Protein AF-A0A8E2KUT9-F1 (afdb_monomer)

Foldseek 3Di:
DAQVNHPPPDAPVSQLVVCVVVVHDSVRSLVVVVVVLVVLVCQQVVCVVVVNPPVRSVVVNVVDPNPRDRDD

Secondary structure (DSSP, 8-state):
--BTTBSSS--HHHHHHHHHHTT--HHHHHHHHHHHHHHHHTHHHHHHHTT--HHHHHHHHHHS-TT-----

Sequence (72 aa):
MSLNGKRDHFELSDLIQFGVFCDLKPKKAKGIIREMHLQIGKWSTFAEKAGVPEKTAQAIYRAMRRKIIIPV

Struc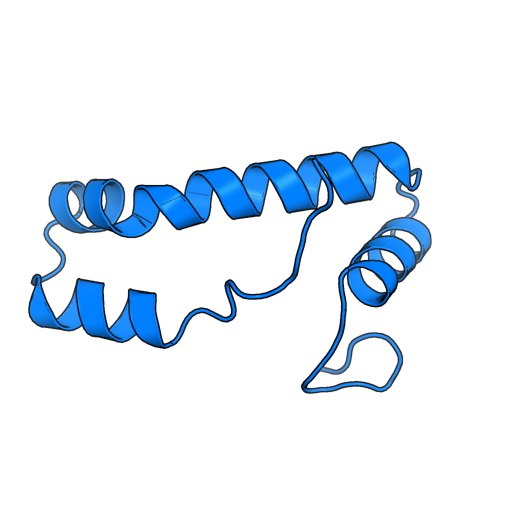ture (mmCIF, N/CA/C/O backbone):
data_AF-A0A8E2KUT9-F1
#
_entry.id   AF-A0A8E2KUT9-F1
#
loop_
_atom_site.group_PDB
_atom_site.id
_atom_site.type_symbol
_atom_site.label_atom_id
_atom_site.label_alt_id
_atom_site.label_comp_id
_atom_site.label_asym_id
_atom_site.label_entity_id
_atom_site.label_seq_id
_atom_site.pdbx_PDB_ins_code
_atom_site.Cartn_x
_atom_site.Cartn_y
_atom_site.Cartn_z
_atom_site.occupancy
_atom_site.B_iso_or_equiv
_atom_site.auth_seq_id
_atom_site.auth_comp_id
_atom_site.auth_asym_id
_atom_site.auth_atom_id
_atom_site.pdbx_PDB_model_num
ATOM 1 N N . MET A 1 1 ? -12.821 -4.103 -14.187 1.00 61.59 1 MET A N 1
ATOM 2 C CA . MET A 1 1 ? -11.491 -4.016 -14.828 1.00 61.59 1 MET A CA 1
ATOM 3 C C . MET A 1 1 ? -10.661 -5.219 -14.403 1.00 61.59 1 MET A C 1
ATOM 5 O O . MET A 1 1 ? -10.822 -5.653 -13.268 1.00 61.59 1 MET A O 1
ATOM 9 N N . SER A 1 2 ? -9.845 -5.776 -15.300 1.00 86.94 2 SER A N 1
ATOM 10 C CA . SER A 1 2 ? -8.942 -6.910 -15.035 1.00 86.94 2 SER A CA 1
ATOM 11 C C . SER A 1 2 ? -7.482 -6.467 -15.100 1.00 86.94 2 SER A C 1
ATOM 13 O O . SER A 1 2 ? -7.146 -5.611 -15.913 1.00 86.94 2 SER A O 1
ATOM 15 N N . LEU A 1 3 ? -6.622 -7.091 -14.302 1.00 88.75 3 LEU A N 1
ATOM 16 C CA . LEU A 1 3 ? -5.172 -6.930 -14.323 1.00 88.75 3 LEU A CA 1
ATOM 17 C C . LEU A 1 3 ? -4.568 -8.200 -14.926 1.00 88.75 3 LEU A C 1
ATOM 19 O O . LEU A 1 3 ? -4.759 -9.275 -14.364 1.00 88.75 3 LEU A O 1
ATOM 23 N N . ASN A 1 4 ? -3.913 -8.111 -16.085 1.00 87.50 4 ASN A N 1
ATOM 24 C CA . ASN A 1 4 ? -3.381 -9.284 -16.799 1.00 87.50 4 ASN A CA 1
ATOM 25 C C . ASN A 1 4 ? -4.420 -10.411 -16.990 1.00 87.50 4 ASN A C 1
ATOM 27 O O . ASN A 1 4 ? -4.152 -11.581 -16.728 1.00 87.50 4 ASN A O 1
ATOM 31 N N . GLY A 1 5 ? -5.653 -10.052 -17.367 1.00 89.69 5 GLY A N 1
ATOM 32 C CA . GLY A 1 5 ? -6.762 -11.005 -17.524 1.00 89.69 5 GLY A CA 1
ATOM 33 C C . GLY A 1 5 ? -7.363 -11.529 -16.211 1.00 89.69 5 GLY A C 1
ATOM 34 O O . GLY A 1 5 ? -8.369 -12.233 -16.242 1.00 89.69 5 GLY A O 1
ATOM 35 N N . LYS A 1 6 ? -6.817 -11.152 -15.048 1.00 91.31 6 LYS A N 1
ATOM 36 C CA . LY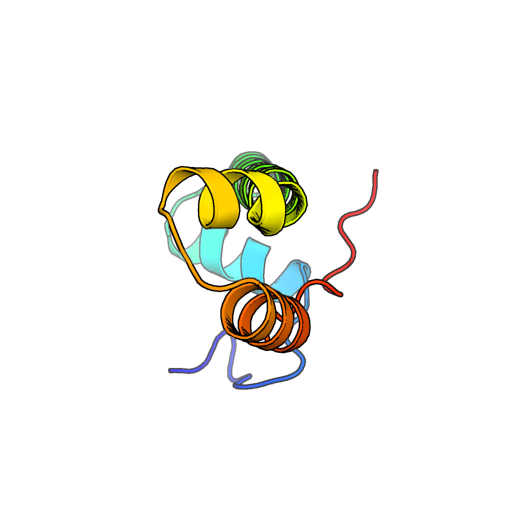S A 1 6 ? -7.303 -11.565 -13.726 1.00 91.31 6 LYS A CA 1
ATOM 37 C C . LYS A 1 6 ? -8.158 -10.475 -13.091 1.00 91.31 6 LYS A C 1
ATOM 39 O O . LYS A 1 6 ? -7.760 -9.314 -13.006 1.00 91.31 6 LYS A O 1
ATOM 44 N N . ARG A 1 7 ? -9.342 -10.841 -12.603 1.00 87.75 7 ARG A N 1
ATOM 45 C CA . ARG A 1 7 ? -10.163 -9.960 -11.751 1.00 87.75 7 ARG A CA 1
ATOM 46 C C . ARG A 1 7 ? -9.823 -10.132 -10.269 1.00 87.75 7 ARG A C 1
ATOM 48 O O . ARG A 1 7 ? -9.803 -9.171 -9.505 1.00 87.75 7 ARG A O 1
ATOM 55 N N . ASP A 1 8 ? -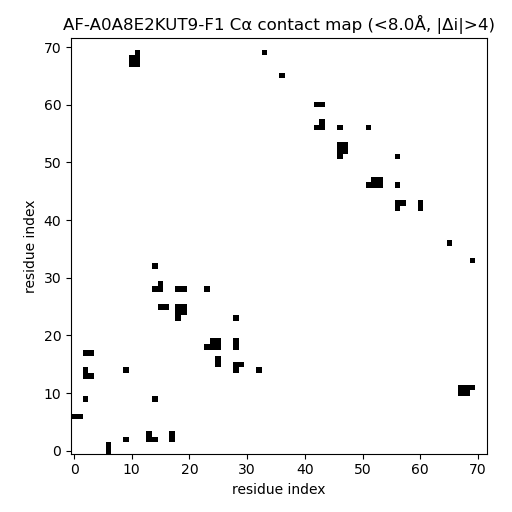9.539 -11.371 -9.889 1.00 86.75 8 ASP A N 1
ATOM 56 C CA . ASP A 1 8 ? -9.269 -11.818 -8.528 1.00 86.75 8 ASP A CA 1
ATOM 57 C C . ASP A 1 8 ? -7.988 -12.664 -8.516 1.00 86.75 8 ASP A C 1
ATOM 59 O O . ASP A 1 8 ? -7.515 -13.076 -9.573 1.00 86.75 8 ASP A O 1
ATOM 63 N N . HIS A 1 9 ? -7.412 -12.896 -7.332 1.00 87.56 9 HIS A N 1
ATOM 64 C CA . HIS A 1 9 ? -6.187 -13.699 -7.157 1.00 87.56 9 HIS A CA 1
ATOM 65 C C . HIS A 1 9 ? -4.978 -13.247 -8.002 1.00 87.56 9 HIS A C 1
ATOM 67 O O . HIS A 1 9 ? -4.119 -14.056 -8.341 1.00 87.56 9 HIS A O 1
ATOM 73 N N . PHE A 1 10 ? -4.895 -11.961 -8.348 1.00 90.81 10 PHE A N 1
ATOM 74 C CA . PHE A 1 10 ? -3.676 -11.399 -8.920 1.00 90.81 10 PHE A CA 1
ATOM 75 C C . PHE A 1 10 ? -2.589 -11.276 -7.848 1.00 90.81 10 PHE A C 1
ATOM 77 O O . PHE A 1 10 ? -2.865 -11.056 -6.665 1.00 90.81 10 PHE A O 1
ATOM 84 N N . GLU A 1 11 ? -1.347 -11.413 -8.282 1.00 91.56 11 GLU A N 1
ATOM 85 C CA . GLU A 1 11 ? -0.175 -11.450 -7.420 1.00 91.56 11 GLU A CA 1
ATOM 86 C C . GLU A 1 11 ? 0.672 -10.183 -7.579 1.00 91.56 11 GLU A C 1
ATOM 88 O O . GLU A 1 11 ? 0.391 -9.296 -8.389 1.00 91.56 11 GLU A O 1
ATOM 93 N N . LEU A 1 12 ? 1.754 -10.087 -6.803 1.00 92.00 12 LEU A N 1
ATOM 94 C CA . LEU A 1 12 ? 2.699 -8.976 -6.912 1.00 92.00 12 LEU A CA 1
ATOM 95 C C . LEU A 1 12 ? 3.292 -8.860 -8.326 1.00 92.00 12 LEU A C 1
ATOM 97 O O . LEU A 1 12 ? 3.510 -7.752 -8.811 1.00 92.00 12 LEU A O 1
ATOM 101 N N . SER A 1 13 ? 3.543 -9.989 -8.987 1.00 93.31 13 SER A N 1
ATOM 102 C CA . SER A 1 13 ? 4.047 -10.038 -10.363 1.00 93.31 13 SER A CA 1
ATOM 103 C C . SER A 1 13 ? 3.094 -9.348 -11.342 1.00 93.31 13 SER A C 1
ATOM 105 O O . SER A 1 13 ? 3.558 -8.597 -12.199 1.00 93.31 13 SER A O 1
ATOM 107 N N . ASP A 1 14 ? 1.781 -9.519 -11.168 1.00 94.69 14 ASP A N 1
ATOM 108 C CA . ASP A 1 14 ? 0.774 -8.866 -12.003 1.00 94.69 14 ASP A CA 1
ATOM 109 C C . ASP A 1 14 ? 0.796 -7.342 -11.819 1.00 94.69 14 ASP A C 1
ATOM 111 O O . ASP A 1 14 ? 0.766 -6.588 -12.791 1.00 94.69 14 ASP A O 1
ATOM 115 N N . LEU A 1 15 ? 0.935 -6.877 -10.573 1.00 93.38 15 LEU A N 1
ATO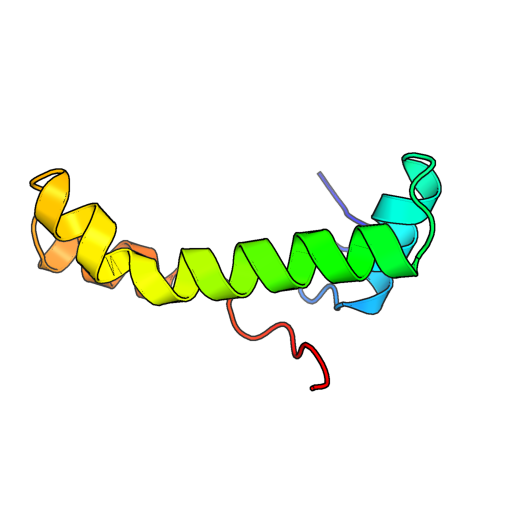M 116 C CA . LEU A 1 15 ? 1.054 -5.449 -10.260 1.00 93.38 15 LEU A CA 1
ATOM 117 C C . LEU A 1 15 ? 2.347 -4.834 -10.814 1.00 93.38 15 LEU A C 1
ATOM 119 O O . LEU A 1 15 ? 2.340 -3.698 -11.287 1.00 93.38 15 LEU A O 1
ATOM 123 N N . ILE A 1 16 ? 3.460 -5.572 -10.772 1.00 94.88 16 ILE A N 1
ATOM 124 C CA . ILE A 1 16 ? 4.734 -5.117 -11.344 1.00 94.88 16 ILE A CA 1
ATOM 125 C C . ILE A 1 16 ? 4.632 -5.029 -12.869 1.00 94.88 16 ILE A C 1
ATOM 127 O O . ILE A 1 16 ? 5.059 -4.023 -13.431 1.00 94.88 16 ILE A O 1
ATOM 131 N N . GLN A 1 17 ? 4.048 -6.034 -13.530 1.00 95.56 17 GLN A N 1
ATOM 132 C CA . GLN A 1 17 ? 3.830 -6.011 -14.981 1.00 95.56 17 GLN A CA 1
ATOM 133 C C . GLN A 1 17 ? 2.947 -4.837 -15.398 1.00 95.56 17 GLN A C 1
ATOM 135 O O . GLN A 1 17 ? 3.269 -4.140 -16.355 1.00 95.56 17 GLN A O 1
ATOM 140 N N . PHE A 1 18 ? 1.888 -4.558 -14.639 1.00 95.06 18 PHE A N 1
ATOM 141 C CA . PHE A 1 18 ? 1.065 -3.379 -14.877 1.00 95.06 18 PHE A CA 1
ATOM 142 C C . PHE A 1 18 ? 1.846 -2.074 -14.705 1.00 95.06 18 PHE A C 1
ATOM 144 O O . PHE A 1 18 ? 1.711 -1.161 -15.510 1.00 95.06 18 PHE A O 1
ATOM 151 N N . GLY A 1 19 ? 2.724 -1.992 -13.704 1.00 95.56 19 GLY A N 1
ATOM 152 C CA . GLY A 1 19 ? 3.630 -0.855 -13.565 1.00 95.56 19 GLY A CA 1
ATOM 153 C C . GLY A 1 19 ? 4.528 -0.666 -14.792 1.00 95.56 19 GLY A C 1
ATOM 154 O O . GLY A 1 19 ? 4.681 0.459 -15.255 1.00 95.56 19 GLY A O 1
ATOM 155 N N . VAL A 1 20 ? 5.075 -1.755 -15.339 1.00 96.56 20 VAL A N 1
ATOM 156 C CA . VAL A 1 20 ? 5.882 -1.723 -16.572 1.00 96.56 20 VAL A CA 1
ATOM 157 C C . VAL A 1 20 ? 5.054 -1.266 -17.771 1.00 96.56 20 VAL A C 1
ATOM 159 O O . VAL A 1 20 ? 5.536 -0.448 -18.544 1.00 96.56 20 VAL A O 1
ATOM 162 N N . PHE A 1 21 ? 3.810 -1.731 -17.896 1.00 95.38 21 PHE A N 1
ATOM 163 C CA . PHE A 1 21 ? 2.872 -1.256 -18.917 1.00 95.38 21 PHE A CA 1
ATOM 164 C C . PHE A 1 21 ? 2.607 0.258 -18.813 1.00 95.38 21 PHE A C 1
ATOM 166 O O . PHE A 1 21 ? 2.405 0.917 -19.825 1.00 95.38 21 PHE A O 1
ATOM 173 N N . CYS A 1 22 ? 2.667 0.820 -17.605 1.00 94.75 22 CYS A N 1
ATOM 174 C CA . CYS A 1 22 ? 2.579 2.258 -17.340 1.00 94.75 22 CYS A CA 1
ATOM 175 C C . CYS A 1 22 ? 3.942 2.990 -17.401 1.00 94.75 22 CYS A C 1
ATOM 177 O O . CYS A 1 22 ? 4.108 4.014 -16.737 1.00 94.75 22 CYS A O 1
ATOM 179 N N . ASP A 1 23 ? 4.940 2.450 -18.110 1.00 97.50 23 ASP A N 1
ATOM 180 C CA . ASP A 1 23 ? 6.301 3.000 -18.249 1.00 97.50 23 ASP A CA 1
ATOM 181 C C . ASP A 1 23 ? 7.090 3.168 -16.930 1.00 97.50 23 ASP A C 1
ATOM 183 O O . ASP A 1 23 ? 8.048 3.945 -16.821 1.00 97.50 23 ASP A O 1
ATOM 187 N N . LEU A 1 24 ? 6.748 2.403 -15.888 1.00 97.75 24 LEU A N 1
ATOM 188 C CA . LEU A 1 24 ? 7.528 2.357 -14.651 1.00 97.75 24 LEU A CA 1
ATOM 189 C C . LEU A 1 24 ? 8.580 1.250 -14.713 1.00 97.75 24 LEU A C 1
ATOM 191 O O . LEU A 1 24 ? 8.283 0.081 -14.949 1.00 97.75 24 LEU A O 1
ATOM 195 N N . LYS A 1 25 ? 9.825 1.580 -14.346 1.00 97.62 25 LYS A N 1
ATOM 196 C CA . LYS A 1 25 ? 10.840 0.550 -14.075 1.00 97.62 25 LYS A CA 1
ATOM 197 C C . LYS A 1 25 ? 10.322 -0.420 -12.994 1.00 97.62 25 LYS A C 1
ATOM 199 O O . LYS A 1 25 ? 9.790 0.062 -11.987 1.00 97.62 25 LYS A O 1
ATOM 204 N N . PRO A 1 26 ? 10.577 -1.742 -13.087 1.00 96.25 26 PRO A N 1
ATOM 205 C CA . PRO A 1 26 ? 10.086 -2.726 -12.112 1.00 96.25 26 PRO A CA 1
ATOM 206 C C . PRO A 1 26 ? 10.400 -2.374 -10.651 1.00 96.25 26 PRO A C 1
ATOM 208 O O . PRO A 1 26 ? 9.556 -2.512 -9.768 1.00 96.25 26 PRO A O 1
ATOM 211 N N . LYS A 1 27 ? 11.601 -1.835 -10.392 1.00 95.50 27 LYS A N 1
ATOM 212 C CA . LYS A 1 27 ? 12.017 -1.370 -9.058 1.00 95.50 27 LYS A CA 1
ATOM 213 C C . LYS A 1 27 ? 11.130 -0.235 -8.529 1.00 95.50 27 LYS A C 1
ATOM 215 O O . LYS A 1 27 ? 10.797 -0.235 -7.348 1.00 95.50 27 LYS A O 1
ATOM 220 N N . LYS A 1 28 ? 10.735 0.710 -9.392 1.00 96.81 28 LYS A N 1
ATOM 221 C CA . LYS A 1 28 ? 9.846 1.826 -9.037 1.00 96.81 28 LYS A CA 1
ATOM 222 C C . LYS A 1 28 ? 8.429 1.322 -8.766 1.00 96.81 28 LYS A C 1
ATOM 224 O O . LYS A 1 28 ? 7.867 1.676 -7.736 1.00 96.81 28 LYS A O 1
ATOM 229 N N . ALA A 1 29 ? 7.901 0.441 -9.619 1.00 96.31 29 ALA A N 1
ATOM 230 C CA . ALA A 1 29 ? 6.601 -0.195 -9.399 1.00 96.31 29 ALA A CA 1
ATOM 231 C C . ALA A 1 29 ? 6.560 -0.947 -8.055 1.00 96.31 29 ALA A C 1
ATOM 233 O O . ALA A 1 29 ? 5.685 -0.692 -7.230 1.00 96.31 29 ALA A O 1
ATOM 234 N N . LYS A 1 30 ? 7.568 -1.790 -7.772 1.00 94.69 30 LYS A N 1
ATOM 235 C CA . LYS A 1 30 ? 7.696 -2.491 -6.481 1.00 94.69 30 LYS A CA 1
ATOM 236 C C . LYS A 1 30 ? 7.781 -1.518 -5.298 1.00 94.69 30 LYS A C 1
ATOM 238 O O . LYS A 1 30 ? 7.185 -1.784 -4.257 1.00 94.69 30 LYS A O 1
ATOM 243 N N . GLY A 1 31 ? 8.498 -0.404 -5.457 1.00 94.94 31 GLY A N 1
ATOM 244 C CA . GLY A 1 31 ? 8.599 0.653 -4.447 1.00 94.94 31 GLY A CA 1
ATOM 245 C C . GLY A 1 31 ? 7.243 1.262 -4.088 1.00 94.94 31 GLY A C 1
ATOM 246 O O . GLY A 1 31 ? 6.888 1.280 -2.913 1.00 94.94 31 GLY A O 1
ATOM 247 N N . ILE A 1 32 ? 6.457 1.659 -5.093 1.00 95.00 32 ILE A N 1
ATOM 248 C CA . ILE A 1 32 ? 5.107 2.217 -4.905 1.00 95.00 32 ILE A CA 1
ATOM 249 C C . ILE A 1 32 ? 4.193 1.200 -4.212 1.00 95.00 32 ILE A C 1
ATOM 251 O O . ILE A 1 32 ? 3.529 1.524 -3.232 1.00 95.00 32 ILE A O 1
ATOM 255 N N . ILE A 1 33 ? 4.194 -0.055 -4.672 1.00 93.25 33 ILE A N 1
ATOM 256 C CA . ILE A 1 33 ? 3.359 -1.116 -4.086 1.00 93.25 33 ILE A CA 1
ATOM 257 C C . ILE A 1 33 ? 3.721 -1.343 -2.609 1.00 93.25 33 ILE A C 1
ATOM 259 O O . ILE A 1 33 ? 2.836 -1.492 -1.764 1.00 93.25 33 ILE A O 1
ATOM 263 N N . ARG A 1 34 ? 5.019 -1.327 -2.276 1.00 92.12 34 ARG A N 1
ATOM 264 C CA . ARG A 1 34 ? 5.507 -1.445 -0.895 1.00 92.12 34 ARG A CA 1
ATOM 265 C C . ARG A 1 34 ? 5.066 -0.265 -0.036 1.00 92.12 34 ARG A C 1
ATOM 267 O O . ARG A 1 34 ? 4.590 -0.480 1.075 1.00 92.12 34 ARG A O 1
ATOM 274 N N . GLU A 1 35 ? 5.192 0.956 -0.541 1.00 94.06 35 GLU A N 1
ATOM 275 C CA . GLU A 1 35 ? 4.740 2.154 0.163 1.00 94.06 35 GLU A CA 1
ATOM 276 C C . GLU A 1 35 ? 3.235 2.098 0.447 1.00 94.06 35 GLU A C 1
ATOM 278 O O . GLU A 1 35 ? 2.821 2.267 1.593 1.00 94.06 35 GLU A O 1
ATOM 283 N N . MET A 1 36 ? 2.420 1.758 -0.557 1.00 92.50 36 MET A N 1
ATOM 284 C CA . MET A 1 36 ? 0.974 1.594 -0.388 1.00 92.50 36 MET A CA 1
ATOM 285 C C . MET A 1 36 ? 0.643 0.553 0.683 1.00 92.50 36 MET A C 1
ATOM 287 O O . MET A 1 36 ? -0.207 0.804 1.536 1.00 92.50 36 MET A O 1
ATOM 291 N N . HIS A 1 37 ? 1.330 -0.593 0.685 1.00 91.06 37 HIS A N 1
ATOM 292 C CA . HIS A 1 37 ? 1.124 -1.628 1.697 1.00 91.06 37 HIS A CA 1
ATOM 293 C C . HIS A 1 37 ? 1.416 -1.116 3.117 1.00 91.06 37 HIS A C 1
ATOM 295 O O . HIS A 1 37 ? 0.621 -1.348 4.029 1.00 91.06 37 HIS A O 1
ATOM 301 N N . LEU A 1 38 ? 2.507 -0.363 3.300 1.00 91.25 38 LEU A N 1
ATOM 302 C CA . LEU A 1 38 ? 2.855 0.242 4.589 1.00 91.25 38 LEU A CA 1
ATOM 303 C C . LEU A 1 38 ? 1.813 1.271 5.047 1.00 91.25 38 LEU A C 1
ATOM 305 O O . LEU A 1 38 ? 1.457 1.290 6.224 1.00 91.25 38 LEU A O 1
ATOM 309 N N . GLN A 1 39 ? 1.302 2.111 4.141 1.00 93.12 39 GLN A N 1
ATOM 310 C CA . GLN A 1 39 ? 0.278 3.102 4.496 1.00 93.12 39 GLN A CA 1
ATOM 311 C C . GLN A 1 39 ? -1.071 2.451 4.806 1.00 93.12 39 GLN A C 1
ATOM 313 O O . GLN A 1 39 ? -1.725 2.833 5.773 1.00 93.12 39 GLN A O 1
ATOM 318 N N . ILE A 1 40 ? -1.467 1.418 4.057 1.00 92.75 40 ILE A N 1
ATOM 319 C CA . ILE A 1 40 ? -2.681 0.641 4.345 1.00 92.75 40 ILE A CA 1
ATOM 320 C C . ILE A 1 40 ? -2.585 -0.030 5.725 1.00 92.75 40 ILE A C 1
ATOM 322 O O . ILE A 1 40 ? -3.588 -0.125 6.431 1.00 92.75 40 ILE A O 1
ATOM 326 N N . GLY A 1 41 ? -1.387 -0.440 6.158 1.00 90.94 41 GLY A N 1
ATOM 327 C CA . GLY A 1 41 ? -1.154 -0.941 7.518 1.00 90.94 41 GLY A CA 1
ATOM 328 C C . GLY A 1 41 ? -1.495 0.067 8.626 1.00 90.94 41 GLY A C 1
ATOM 329 O O . GLY A 1 41 ? -1.829 -0.338 9.734 1.00 90.94 41 GLY A O 1
ATOM 330 N N . LYS A 1 42 ? -1.482 1.370 8.321 1.00 95.12 42 LYS A N 1
ATOM 331 C CA . LYS A 1 42 ? -1.840 2.461 9.245 1.00 95.12 42 LYS A CA 1
ATOM 332 C C . LYS A 1 42 ? -3.311 2.873 9.154 1.00 95.12 42 LYS A C 1
ATOM 334 O O . LYS A 1 42 ? -3.698 3.872 9.757 1.00 95.12 42 LYS A O 1
ATOM 339 N N . TRP A 1 43 ? -4.130 2.124 8.411 1.00 96.19 43 TRP A N 1
ATOM 340 C CA . TRP A 1 43 ? -5.540 2.439 8.176 1.00 96.19 43 TRP A CA 1
ATOM 341 C C . TRP A 1 43 ? -6.297 2.802 9.457 1.00 96.19 43 TRP A C 1
ATOM 343 O O . TRP A 1 43 ? -6.965 3.829 9.472 1.00 96.19 43 TRP A O 1
ATOM 353 N N . SER A 1 44 ? -6.152 2.026 10.536 1.00 94.94 44 SER A N 1
ATOM 354 C CA . SER A 1 44 ? -6.848 2.295 11.801 1.00 94.94 44 SER A CA 1
ATOM 355 C C . SER A 1 44 ? -6.548 3.692 12.352 1.00 94.94 44 SER A C 1
ATOM 357 O O . SER A 1 44 ? -7.470 4.411 12.716 1.00 94.94 44 SER A O 1
ATOM 359 N N . THR A 1 45 ? -5.284 4.127 12.320 1.00 97.12 45 THR A N 1
ATOM 360 C CA . THR A 1 45 ? -4.882 5.471 12.765 1.00 97.12 45 THR A CA 1
ATOM 361 C C . THR A 1 45 ? -5.483 6.573 11.892 1.00 97.12 45 THR A C 1
ATOM 363 O O . THR A 1 45 ? -5.844 7.636 12.390 1.00 97.12 45 THR A O 1
ATOM 366 N N . PHE A 1 46 ? -5.582 6.358 10.578 1.00 97.44 46 PHE A N 1
ATOM 367 C CA . PHE A 1 46 ? -6.201 7.340 9.684 1.00 97.44 46 PHE A CA 1
ATOM 368 C C . PHE A 1 46 ? -7.721 7.394 9.852 1.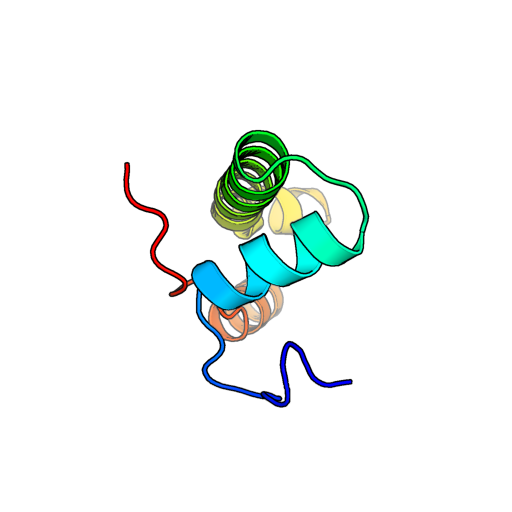00 97.44 46 PHE A C 1
ATOM 370 O O . PHE A 1 46 ? -8.291 8.481 9.867 1.00 97.44 46 PHE A O 1
ATOM 377 N N . ALA A 1 47 ? -8.360 6.235 10.012 1.00 97.88 47 ALA A N 1
ATOM 378 C CA . ALA A 1 47 ? -9.795 6.112 10.225 1.00 97.88 47 ALA A CA 1
ATOM 379 C C . ALA A 1 47 ? -10.228 6.793 11.531 1.00 97.88 47 ALA A C 1
ATOM 381 O O . ALA A 1 47 ? -11.186 7.563 11.523 1.00 97.88 47 ALA A O 1
ATOM 382 N N . GLU A 1 48 ? -9.473 6.588 12.613 1.00 97.81 48 GLU A N 1
ATOM 383 C CA . GLU A 1 48 ? -9.681 7.262 13.898 1.00 97.81 48 GLU A CA 1
ATOM 384 C C . GLU A 1 48 ? -9.606 8.788 13.749 1.00 97.81 48 GLU A C 1
ATOM 386 O O . GLU A 1 48 ? -10.544 9.495 14.114 1.00 97.81 48 GLU A O 1
ATOM 391 N N . LYS A 1 49 ? -8.533 9.305 13.133 1.00 98.12 49 LYS A N 1
ATOM 392 C CA . LYS A 1 49 ? -8.358 10.752 12.903 1.00 98.12 49 LYS A CA 1
ATOM 393 C C . LYS A 1 49 ? -9.461 11.368 12.044 1.00 98.12 49 LYS A C 1
ATOM 395 O O . LYS A 1 49 ? -9.774 12.542 12.211 1.00 98.12 49 LYS A O 1
ATOM 400 N N . ALA A 1 50 ? -10.027 10.595 11.122 1.00 97.81 50 ALA A N 1
ATOM 401 C CA . ALA A 1 50 ? -11.126 11.021 10.264 1.00 97.81 50 ALA A CA 1
ATOM 402 C C . ALA A 1 50 ? -12.512 10.875 10.926 1.00 97.81 50 ALA A C 1
ATOM 404 O O . ALA A 1 50 ? -13.516 11.192 10.293 1.00 97.81 50 ALA A O 1
ATOM 405 N N . GLY A 1 51 ? -12.589 10.387 12.170 1.00 98.19 51 GLY A N 1
ATOM 406 C CA . GLY A 1 51 ? -13.853 10.175 12.878 1.00 98.19 51 GLY A CA 1
ATOM 407 C C . GLY A 1 51 ? -14.683 9.013 12.324 1.00 98.19 51 GLY A C 1
ATOM 408 O O . GLY A 1 51 ? -15.901 8.983 12.502 1.00 98.19 51 GLY A O 1
ATOM 409 N N . VAL A 1 52 ? -14.055 8.056 11.634 1.00 98.06 52 VAL A N 1
ATOM 410 C CA . VAL A 1 52 ? -14.747 6.866 11.126 1.00 98.06 52 VAL A CA 1
ATOM 411 C C . VAL A 1 52 ? -15.129 5.976 12.313 1.00 98.06 52 VAL A C 1
ATOM 413 O O . VAL A 1 52 ? -14.250 5.605 13.092 1.00 98.06 52 VAL A O 1
ATOM 416 N N . PRO A 1 53 ? -16.404 5.564 12.449 1.00 98.19 53 PRO A N 1
ATOM 417 C CA . PRO A 1 53 ? -16.807 4.657 13.516 1.00 98.19 53 PRO A CA 1
ATOM 418 C C . PRO A 1 53 ? -15.996 3.359 13.487 1.00 98.19 53 PRO A C 1
ATOM 420 O O . PRO A 1 53 ? -15.856 2.739 12.431 1.00 98.19 53 PRO A O 1
ATOM 423 N N . GLU A 1 54 ? -15.531 2.901 14.649 1.00 96.88 54 GLU A N 1
ATOM 424 C CA . GLU A 1 54 ? -14.610 1.759 14.757 1.00 96.88 54 GLU A CA 1
ATOM 425 C C . GLU A 1 54 ? -15.137 0.495 14.059 1.00 96.88 54 GLU A C 1
ATOM 427 O O . GLU A 1 54 ? -14.419 -0.175 13.317 1.00 96.88 54 GLU A O 1
ATOM 432 N N . LYS A 1 55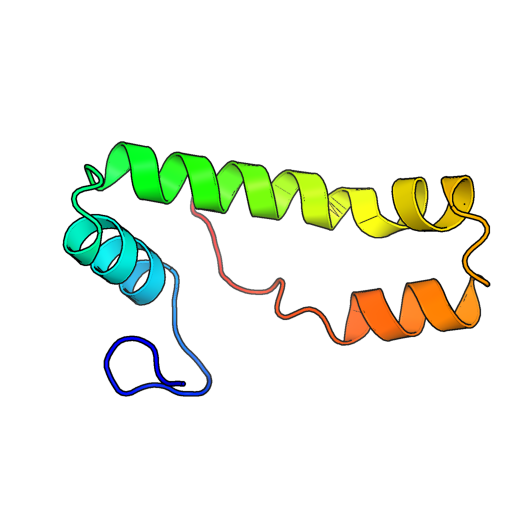 ? -16.436 0.201 14.199 1.00 97.62 55 LYS A N 1
ATOM 433 C CA . LYS A 1 55 ? -17.074 -0.938 13.519 1.00 97.62 55 LYS A CA 1
ATOM 434 C C . LYS A 1 55 ? -16.931 -0.850 11.992 1.00 97.62 55 LYS A C 1
ATOM 436 O O . LYS A 1 55 ? -16.658 -1.858 11.338 1.00 97.62 55 LYS A O 1
ATOM 441 N N . THR A 1 56 ? -17.091 0.348 11.433 1.00 97.94 56 THR A N 1
ATOM 442 C CA . THR A 1 56 ? -16.931 0.623 9.999 1.00 97.94 56 THR A CA 1
ATOM 443 C C . THR A 1 56 ? -15.462 0.541 9.593 1.00 97.94 56 THR A C 1
ATOM 445 O O . THR A 1 56 ? -15.141 -0.108 8.596 1.00 97.94 56 THR A O 1
ATOM 448 N N . ALA A 1 57 ? -14.558 1.122 10.387 1.00 97.75 57 ALA A N 1
ATOM 449 C CA . ALA A 1 57 ? -13.119 1.062 10.149 1.00 97.75 57 ALA A CA 1
ATOM 450 C C . ALA A 1 57 ? -12.616 -0.390 10.094 1.00 97.75 57 ALA A C 1
ATOM 452 O O . ALA A 1 57 ? -11.909 -0.765 9.154 1.00 97.75 57 ALA A O 1
ATOM 453 N N . GLN A 1 58 ? -13.043 -1.238 11.035 1.00 96.12 58 GLN A N 1
ATOM 454 C CA . GLN A 1 58 ? -12.702 -2.661 11.046 1.00 96.12 58 GLN A CA 1
ATOM 455 C C . GLN A 1 58 ? -13.302 -3.425 9.865 1.00 96.12 58 GLN A C 1
ATOM 457 O O . GLN A 1 58 ? -12.618 -4.268 9.278 1.00 96.12 58 GLN A O 1
ATOM 462 N N . ALA A 1 59 ? -14.559 -3.152 9.498 1.00 97.25 59 ALA A N 1
ATOM 463 C CA . ALA A 1 59 ? -15.195 -3.793 8.349 1.00 97.25 59 ALA A CA 1
ATOM 464 C C . ALA A 1 59 ? -14.421 -3.507 7.052 1.00 97.25 59 ALA A C 1
ATOM 466 O O . ALA A 1 59 ? -14.092 -4.434 6.310 1.00 97.25 59 ALA A O 1
ATOM 467 N N . ILE A 1 60 ? -14.037 -2.245 6.832 1.00 95.88 60 ILE A N 1
ATOM 468 C CA . ILE A 1 60 ? -13.210 -1.832 5.692 1.00 95.88 60 ILE A CA 1
ATOM 469 C C . ILE A 1 60 ? -11.842 -2.528 5.734 1.00 95.88 60 ILE A C 1
ATOM 471 O O . ILE A 1 60 ? -11.421 -3.127 4.744 1.00 95.88 60 ILE A O 1
ATOM 475 N N . TYR A 1 61 ? -11.170 -2.527 6.889 1.00 93.69 61 TYR A N 1
ATOM 476 C CA . TYR A 1 61 ? -9.843 -3.133 7.041 1.00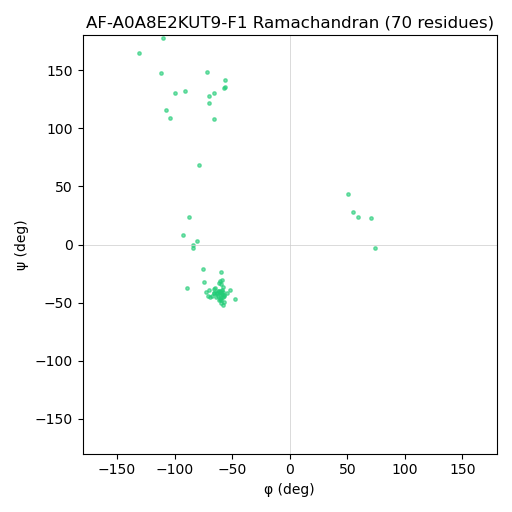 93.69 61 TYR A CA 1
ATOM 477 C C . TYR A 1 61 ? -9.812 -4.637 6.725 1.00 93.69 61 TYR A C 1
ATOM 479 O O . TYR A 1 61 ? -8.819 -5.160 6.202 1.00 93.69 61 TYR A O 1
ATOM 487 N N . ARG A 1 62 ? -10.902 -5.347 7.045 1.00 92.44 62 ARG A N 1
ATOM 488 C CA . ARG A 1 62 ? -11.088 -6.776 6.742 1.00 92.44 62 ARG A CA 1
ATOM 489 C C . ARG A 1 62 ? -11.385 -7.025 5.264 1.00 92.44 62 ARG A C 1
ATOM 491 O O . ARG A 1 62 ? -10.971 -8.056 4.743 1.00 92.44 62 ARG A O 1
ATOM 498 N N . ALA A 1 63 ? -12.061 -6.094 4.593 1.00 92.38 63 ALA A N 1
ATOM 499 C CA . ALA A 1 63 ? -12.369 -6.186 3.167 1.00 92.38 63 ALA A CA 1
ATOM 500 C C . ALA A 1 63 ? -11.153 -5.895 2.262 1.00 92.38 63 ALA A C 1
ATOM 502 O O . ALA A 1 63 ? -11.122 -6.316 1.104 1.00 92.3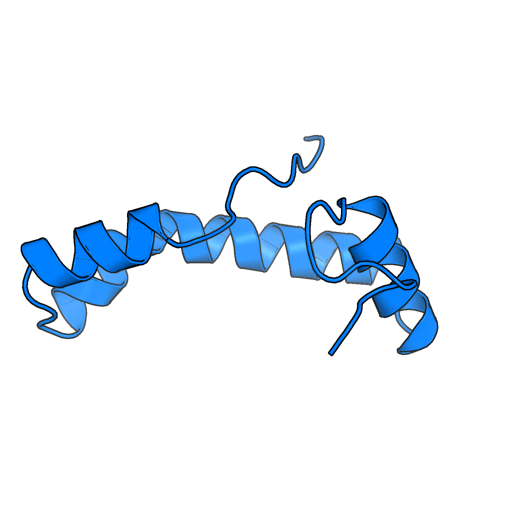8 63 ALA A O 1
ATOM 503 N N . MET A 1 64 ? -10.130 -5.199 2.771 1.00 90.50 64 MET A N 1
ATOM 504 C CA . MET A 1 64 ? -8.906 -4.908 2.020 1.00 90.50 64 MET A CA 1
ATOM 505 C C . MET A 1 64 ? -8.106 -6.182 1.695 1.00 90.50 64 MET A C 1
ATOM 507 O O . MET A 1 64 ? -7.754 -6.974 2.573 1.00 90.50 64 MET A O 1
ATOM 511 N N . ARG A 1 65 ? -7.711 -6.338 0.426 1.00 84.50 65 ARG A N 1
ATOM 512 C CA . ARG A 1 65 ? -6.888 -7.458 -0.069 1.00 84.50 65 ARG A CA 1
ATOM 513 C C . ARG A 1 65 ? -5.403 -7.275 0.271 1.00 84.50 65 ARG A C 1
ATOM 515 O O . ARG A 1 65 ? -4.568 -7.062 -0.599 1.00 84.50 65 ARG A O 1
ATOM 522 N N . ARG A 1 66 ? -5.066 -7.366 1.557 1.00 85.19 66 ARG A N 1
ATOM 523 C CA . ARG A 1 66 ? -3.716 -7.077 2.087 1.00 85.19 66 ARG A CA 1
ATOM 524 C C . ARG A 1 66 ? -2.729 -8.249 2.006 1.00 85.19 66 ARG A C 1
ATOM 526 O O . ARG A 1 66 ? -1.577 -8.086 2.375 1.00 85.19 66 ARG A O 1
ATOM 533 N N . LYS A 1 67 ? -3.157 -9.425 1.536 1.00 82.44 67 LYS A N 1
ATOM 534 C CA . LYS A 1 67 ? -2.345 -10.660 1.514 1.00 82.44 67 LYS A CA 1
ATOM 535 C C . LYS A 1 67 ? -1.354 -10.757 0.348 1.00 82.44 67 LYS A C 1
ATOM 537 O O . LYS A 1 67 ? -0.693 -11.780 0.217 1.00 82.44 67 LYS A O 1
ATOM 542 N N . ILE A 1 68 ? -1.253 -9.735 -0.503 1.00 81.69 68 ILE A N 1
ATOM 543 C CA . ILE A 1 68 ? -0.242 -9.712 -1.564 1.00 81.69 68 ILE A CA 1
ATOM 544 C C . ILE A 1 68 ? 1.127 -9.637 -0.890 1.00 81.69 68 ILE A C 1
ATOM 546 O O . ILE A 1 68 ? 1.478 -8.618 -0.295 1.00 81.69 68 ILE A O 1
ATOM 550 N N . ILE A 1 69 ? 1.866 -10.745 -0.938 1.00 73.44 69 ILE A N 1
ATOM 551 C CA . ILE A 1 69 ? 3.156 -10.880 -0.267 1.00 73.44 69 ILE A CA 1
ATOM 552 C C . ILE A 1 69 ? 4.167 -10.002 -0.995 1.00 73.44 69 ILE A C 1
ATOM 554 O O . ILE A 1 69 ? 4.421 -10.177 -2.187 1.00 73.44 69 ILE A O 1
ATOM 558 N N . ILE A 1 70 ? 4.764 -9.067 -0.263 1.00 68.00 70 ILE A N 1
ATOM 559 C CA . ILE A 1 70 ? 5.895 -8.278 -0.738 1.00 68.00 70 ILE A CA 1
ATOM 560 C C . ILE A 1 70 ? 7.135 -8.857 -0.059 1.00 68.00 70 ILE A C 1
ATOM 562 O O . ILE A 1 70 ? 7.275 -8.673 1.149 1.00 68.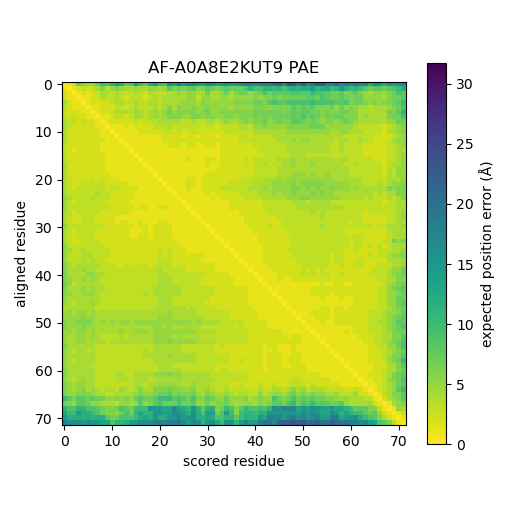00 70 ILE A O 1
ATOM 566 N N . PRO A 1 71 ? 8.029 -9.552 -0.791 1.00 63.75 71 PRO A N 1
ATOM 567 C CA . PRO A 1 71 ? 9.274 -10.039 -0.211 1.00 63.75 71 PRO A CA 1
ATOM 568 C C . PRO A 1 71 ? 10.053 -8.857 0.372 1.00 63.75 71 PRO A C 1
ATOM 570 O O . PRO A 1 71 ? 10.132 -7.798 -0.281 1.00 63.75 71 PRO A O 1
ATOM 573 N N . VAL A 1 72 ? 10.570 -9.047 1.590 1.00 56.53 72 VAL A N 1
ATOM 574 C CA . VAL A 1 72 ? 11.413 -8.079 2.310 1.00 56.53 72 VAL A CA 1
ATOM 575 C C . VAL A 1 72 ? 12.623 -7.730 1.449 1.00 56.53 72 VAL A C 1
ATOM 577 O O . VAL A 1 72 ? 13.268 -8.671 0.944 1.00 56.53 72 VAL A O 1
#

Solvent-accessible surface area (backbone atoms only — not comparable to full-atom values): 4384 Å² total; per-residue (Å²): 132,60,57,92,85,30,79,64,93,68,49,56,68,50,56,28,50,51,25,42,76,70,76,31,57,57,71,54,28,48,48,54,55,50,52,52,53,57,55,58,74,44,42,67,64,53,31,54,77,70,68,45,55,65,72,58,45,52,54,52,62,69,68,49,86,74,79,62,71,73,84,130

Radius of gyration: 14.34 Å; Cα contacts (8 Å, |Δi|>4): 42; chains: 1; bounding box: 29×25×34 Å

Mean predicted aligned error: 3.79 Å

pLDDT: mean 91.61, std 8.46, range [56.53, 98.19]